Protein AF-A0A940EW79-F1 (afdb_monomer_lite)

Structure (mmCIF, N/CA/C/O backbone):
data_AF-A0A940EW79-F1
#
_entry.id   AF-A0A940EW79-F1
#
loop_
_atom_site.group_PDB
_atom_site.id
_atom_site.type_symbol
_atom_site.label_atom_id
_atom_site.label_alt_id
_atom_site.label_comp_id
_atom_site.label_asym_id
_atom_site.label_entity_id
_atom_site.label_seq_id
_atom_site.pdbx_PDB_ins_code
_atom_site.Cartn_x
_atom_site.Cartn_y
_atom_site.Cartn_z
_atom_site.occupancy
_atom_site.B_iso_or_equiv
_atom_site.auth_seq_id
_atom_site.auth_comp_id
_atom_site.auth_asym_id
_atom_site.auth_atom_id
_atom_site.pdbx_PDB_model_num
ATOM 1 N N . MET A 1 1 ? 5.624 8.093 8.572 1.00 60.56 1 MET A N 1
ATOM 2 C CA . MET A 1 1 ? 5.353 6.739 9.107 1.00 60.56 1 MET A CA 1
ATOM 3 C C . MET A 1 1 ? 5.361 5.702 7.990 1.00 60.56 1 MET A C 1
ATOM 5 O O . MET A 1 1 ? 6.237 4.857 8.016 1.00 60.56 1 MET A O 1
ATOM 9 N N . LEU A 1 2 ? 4.558 5.853 6.926 1.00 71.44 2 LEU A N 1
ATOM 10 C CA . LEU A 1 2 ? 4.513 4.891 5.804 1.00 71.44 2 LEU A CA 1
ATOM 11 C C . LEU A 1 2 ? 5.831 4.622 5.057 1.00 71.44 2 LEU A C 1
ATOM 13 O O . LEU A 1 2 ? 5.935 3.602 4.383 1.00 71.44 2 LEU A O 1
ATOM 17 N N . THR A 1 3 ? 6.839 5.489 5.177 1.00 74.31 3 THR A N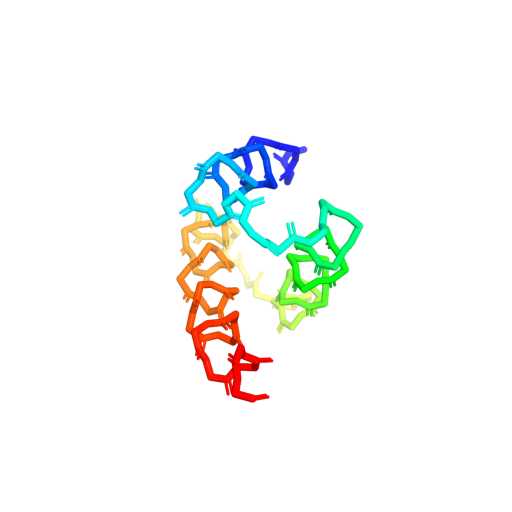 1
ATOM 18 C CA . THR A 1 3 ? 8.140 5.335 4.508 1.00 74.31 3 THR A CA 1
ATOM 19 C C . THR A 1 3 ? 8.770 3.964 4.774 1.00 74.31 3 THR A C 1
ATOM 21 O O . THR A 1 3 ? 9.170 3.289 3.836 1.00 74.31 3 THR A O 1
ATOM 24 N N . HIS A 1 4 ? 8.731 3.473 6.020 1.00 82.31 4 HIS A N 1
ATOM 25 C CA . HIS A 1 4 ? 9.306 2.165 6.365 1.00 82.31 4 HIS A CA 1
ATOM 26 C C . HIS A 1 4 ? 8.544 0.988 5.728 1.00 82.31 4 HIS A C 1
ATOM 28 O O . HIS A 1 4 ? 9.119 -0.078 5.503 1.00 82.31 4 HIS A O 1
ATOM 34 N N . VAL A 1 5 ? 7.242 1.152 5.467 1.00 85.88 5 VAL A N 1
ATOM 35 C CA . VAL A 1 5 ? 6.410 0.150 4.783 1.00 85.88 5 VAL A CA 1
ATOM 36 C C . VAL A 1 5 ? 6.746 0.122 3.294 1.00 85.88 5 VAL A C 1
ATOM 38 O O . VAL A 1 5 ? 6.973 -0.955 2.743 1.00 85.88 5 VAL A O 1
ATOM 41 N N . SER A 1 6 ? 6.856 1.295 2.666 1.00 87.38 6 SER A N 1
ATOM 42 C CA . SER A 1 6 ? 7.264 1.428 1.265 1.00 87.38 6 SER A CA 1
ATOM 43 C C . SER A 1 6 ? 8.667 0.877 1.015 1.00 87.38 6 SER A C 1
ATOM 45 O O . SER A 1 6 ? 8.857 0.139 0.049 1.00 87.38 6 SER A O 1
ATOM 47 N N . ASP A 1 7 ? 9.632 1.152 1.897 1.00 87.94 7 ASP A N 1
ATOM 48 C CA . ASP A 1 7 ? 11.009 0.655 1.765 1.00 87.94 7 ASP A CA 1
ATOM 49 C C . ASP A 1 7 ? 11.060 -0.878 1.830 1.00 87.94 7 ASP A C 1
ATOM 51 O O . ASP A 1 7 ? 11.694 -1.540 1.003 1.00 87.94 7 ASP A O 1
ATOM 55 N N . ARG A 1 8 ? 10.327 -1.468 2.782 1.00 89.06 8 ARG A N 1
ATOM 56 C CA . ARG A 1 8 ? 10.273 -2.922 2.963 1.00 89.06 8 ARG A CA 1
ATOM 57 C C . ARG A 1 8 ? 9.585 -3.618 1.788 1.00 89.06 8 ARG A C 1
ATOM 59 O O . ARG A 1 8 ? 10.063 -4.656 1.335 1.00 89.06 8 ARG A O 1
ATOM 66 N N . LEU A 1 9 ? 8.504 -3.041 1.262 1.00 90.19 9 LEU A N 1
ATOM 67 C CA . LEU A 1 9 ? 7.814 -3.573 0.084 1.00 90.19 9 LEU A CA 1
ATOM 68 C C . LEU A 1 9 ? 8.637 -3.409 -1.195 1.00 90.19 9 LEU A C 1
ATOM 70 O O . LEU A 1 9 ? 8.670 -4.332 -1.999 1.00 90.19 9 LEU A O 1
ATOM 74 N N . THR A 1 10 ? 9.348 -2.295 -1.362 1.00 91.69 10 THR A N 1
ATOM 75 C CA . THR A 1 10 ? 10.236 -2.083 -2.516 1.00 91.69 10 THR A CA 1
AT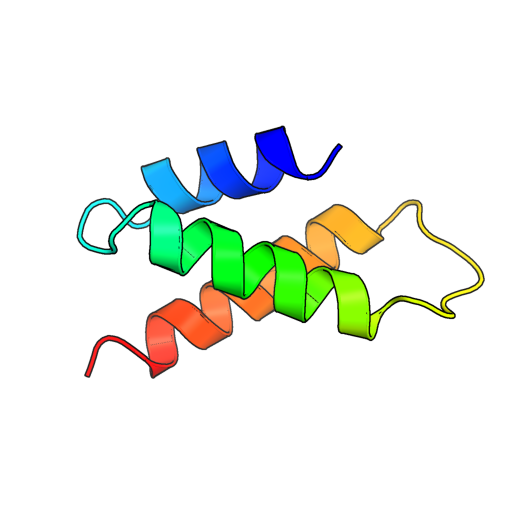OM 76 C C . THR A 1 10 ? 11.380 -3.099 -2.519 1.00 91.69 10 THR A C 1
ATOM 78 O O . THR A 1 10 ? 11.701 -3.662 -3.558 1.00 91.69 10 THR A O 1
ATOM 81 N N . SER A 1 11 ? 11.943 -3.411 -1.346 1.00 91.62 11 SER A N 1
ATOM 82 C CA . SER A 1 11 ? 12.946 -4.475 -1.197 1.00 91.62 11 SER A CA 1
ATOM 83 C C . SER A 1 11 ? 12.374 -5.876 -1.474 1.00 91.62 11 SER A C 1
ATOM 85 O O . SER A 1 11 ? 13.031 -6.716 -2.086 1.00 91.62 11 SER A O 1
ATOM 87 N N . ARG A 1 12 ? 11.125 -6.134 -1.061 1.00 92.19 12 ARG A N 1
ATOM 88 C CA . ARG A 1 12 ? 10.436 -7.421 -1.266 1.00 92.19 12 ARG A CA 1
ATOM 89 C C . ARG A 1 12 ? 9.980 -7.652 -2.711 1.00 92.19 12 ARG A C 1
ATOM 91 O O . ARG A 1 12 ? 9.890 -8.803 -3.130 1.00 92.19 12 ARG A O 1
ATOM 98 N N . PHE A 1 13 ? 9.675 -6.587 -3.447 1.00 91.56 13 PHE A N 1
ATOM 99 C CA . PHE A 1 13 ? 9.184 -6.622 -4.825 1.00 91.56 13 PHE A CA 1
ATOM 100 C C . PHE A 1 13 ? 10.110 -5.812 -5.751 1.00 91.56 13 PHE A C 1
ATOM 102 O O . PHE A 1 13 ? 9.692 -4.774 -6.265 1.00 91.56 13 PHE A O 1
ATOM 109 N N . PRO A 1 14 ? 11.357 -6.267 -5.983 1.00 91.38 14 PRO A N 1
ATOM 110 C CA . PRO A 1 14 ? 12.351 -5.501 -6.742 1.00 91.38 14 PRO A CA 1
ATOM 111 C C . PRO A 1 14 ? 11.968 -5.287 -8.215 1.00 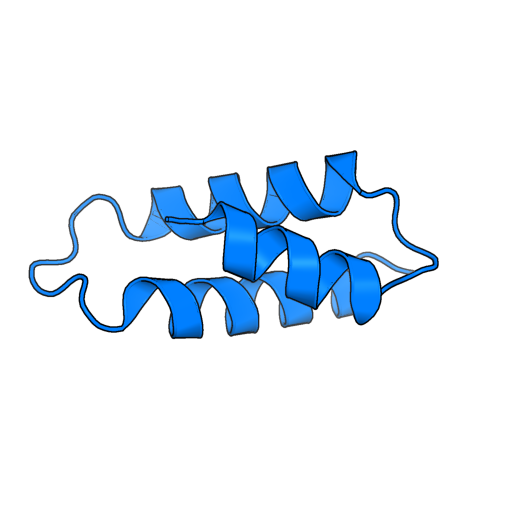91.38 14 PRO A C 1
ATOM 113 O O . PRO A 1 14 ? 12.413 -4.321 -8.828 1.00 91.38 14 PRO A O 1
ATOM 116 N N . ASP A 1 15 ? 11.116 -6.151 -8.772 1.00 92.50 15 ASP A N 1
ATOM 117 C CA . ASP A 1 15 ? 10.644 -6.065 -10.160 1.00 92.50 15 ASP A CA 1
ATOM 118 C C . ASP A 1 15 ? 9.489 -5.061 -10.346 1.00 92.50 15 ASP A C 1
ATOM 120 O O . ASP A 1 15 ? 9.082 -4.763 -11.471 1.00 92.50 15 ASP A O 1
ATOM 124 N N . VAL A 1 16 ? 8.938 -4.526 -9.250 1.00 93.00 16 VAL A N 1
ATOM 125 C CA . VAL A 1 16 ? 7.873 -3.521 -9.284 1.00 93.00 16 VAL A CA 1
ATOM 126 C C . VAL A 1 16 ? 8.492 -2.127 -9.135 1.00 93.00 16 VAL A C 1
ATOM 128 O O . VAL A 1 16 ? 9.242 -1.889 -8.189 1.00 93.00 16 VAL A O 1
ATOM 131 N N . PRO A 1 17 ? 8.141 -1.149 -9.993 1.00 93.38 17 PRO A N 1
ATOM 132 C CA . PRO A 1 17 ? 8.613 0.222 -9.831 1.00 93.38 17 PRO A CA 1
ATOM 133 C C . PRO A 1 17 ? 8.269 0.793 -8.447 1.00 93.38 17 PRO A C 1
ATOM 135 O O . PRO A 1 17 ? 7.108 0.763 -8.034 1.00 93.38 17 PRO A O 1
ATOM 138 N N . ALA A 1 18 ? 9.250 1.389 -7.763 1.00 88.75 18 ALA A N 1
ATOM 139 C CA . ALA A 1 18 ? 9.083 1.946 -6.413 1.00 88.75 18 ALA A CA 1
ATOM 140 C C . ALA A 1 18 ? 7.940 2.978 -6.311 1.00 88.75 18 ALA A C 1
ATOM 142 O O . ALA A 1 18 ? 7.242 3.052 -5.297 1.00 88.75 18 ALA A O 1
ATOM 143 N N . GLN A 1 19 ? 7.695 3.733 -7.388 1.00 90.81 19 GLN A N 1
ATOM 144 C CA . GLN A 1 19 ? 6.557 4.651 -7.470 1.00 90.81 19 GLN A CA 1
ATOM 145 C C . GLN A 1 19 ? 5.220 3.903 -7.363 1.00 90.81 19 GLN A C 1
ATOM 147 O O . GLN A 1 19 ? 4.358 4.295 -6.586 1.00 90.81 19 GLN A O 1
ATOM 152 N N . ARG A 1 20 ? 5.077 2.768 -8.060 1.00 92.19 20 ARG A N 1
ATOM 153 C CA . ARG A 1 20 ? 3.868 1.935 -8.013 1.00 92.19 20 ARG A CA 1
ATOM 154 C C . ARG A 1 20 ? 3.669 1.313 -6.631 1.00 92.19 20 ARG A C 1
ATOM 156 O O . ARG A 1 20 ? 2.539 1.251 -6.157 1.00 92.19 20 ARG A O 1
ATOM 163 N N . VAL A 1 21 ? 4.748 0.886 -5.971 1.00 90.88 21 VAL A N 1
ATOM 164 C CA . VAL A 1 21 ? 4.694 0.414 -4.576 1.00 90.88 21 VAL A CA 1
ATOM 165 C C . VAL A 1 21 ? 4.179 1.525 -3.659 1.00 90.88 21 VAL A C 1
ATOM 167 O O . VAL A 1 21 ? 3.263 1.298 -2.873 1.00 90.88 21 VAL A O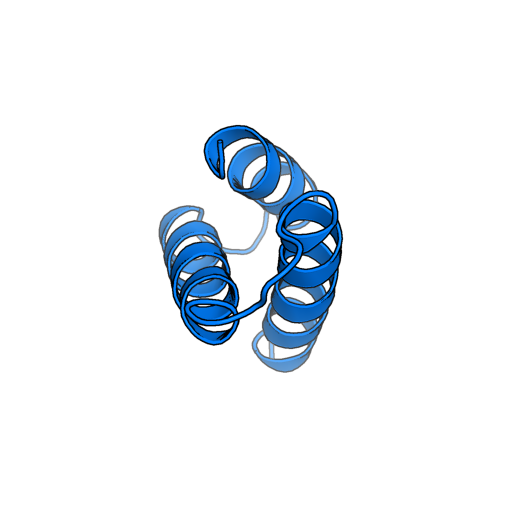 1
ATOM 170 N N . THR A 1 22 ? 4.717 2.736 -3.804 1.00 90.25 22 THR A N 1
ATOM 171 C CA . THR A 1 22 ? 4.315 3.904 -3.008 1.00 90.25 22 THR A CA 1
ATOM 172 C C . THR A 1 22 ? 2.845 4.257 -3.221 1.00 90.25 22 THR A C 1
ATOM 174 O O . THR A 1 22 ? 2.115 4.423 -2.245 1.00 90.25 22 THR A O 1
ATOM 177 N N . ASP A 1 23 ? 2.383 4.297 -4.472 1.00 91.50 23 ASP A N 1
ATOM 178 C CA . ASP A 1 23 ? 0.992 4.613 -4.807 1.00 91.50 23 ASP A CA 1
ATOM 179 C C . ASP A 1 23 ? 0.017 3.585 -4.207 1.00 91.50 23 ASP A C 1
ATOM 181 O O . ASP A 1 23 ? -1.024 3.952 -3.653 1.00 91.50 23 ASP A O 1
ATOM 185 N N . VAL A 1 24 ? 0.369 2.293 -4.250 1.00 92.12 24 VAL A N 1
ATOM 186 C CA . VAL A 1 24 ? -0.430 1.220 -3.637 1.00 92.12 24 VAL A CA 1
ATOM 187 C C . VAL A 1 24 ? -0.461 1.358 -2.113 1.00 92.12 24 VAL A C 1
ATOM 189 O O . VAL A 1 24 ? -1.539 1.288 -1.527 1.00 92.12 24 VAL A O 1
ATOM 192 N N . VAL A 1 25 ? 0.682 1.609 -1.467 1.00 88.56 25 VAL A N 1
ATOM 193 C CA . VAL A 1 25 ? 0.765 1.800 -0.006 1.00 88.56 25 VAL A CA 1
ATOM 194 C C . VAL A 1 25 ? -0.079 2.990 0.446 1.00 88.56 25 VAL A C 1
ATOM 196 O O . VAL A 1 25 ? -0.842 2.873 1.404 1.00 88.56 25 VAL A O 1
ATOM 199 N N . VAL A 1 26 ? 0.007 4.122 -0.255 1.00 88.94 26 VAL A N 1
ATOM 200 C CA . VAL A 1 26 ? -0.769 5.331 0.053 1.00 88.94 26 VAL A CA 1
ATOM 201 C C . VAL A 1 26 ? -2.266 5.087 -0.157 1.00 88.94 26 VAL A C 1
ATOM 203 O O . VAL A 1 26 ? -3.066 5.383 0.730 1.00 88.94 26 VAL A O 1
ATOM 206 N N . SER A 1 27 ? -2.660 4.479 -1.279 1.00 88.38 27 SER A N 1
ATOM 207 C CA . SER A 1 27 ? -4.062 4.138 -1.559 1.00 88.38 27 SER A CA 1
ATOM 208 C C . SER A 1 27 ? -4.652 3.171 -0.528 1.00 88.38 27 SER A C 1
ATOM 210 O O . SER A 1 27 ? -5.803 3.321 -0.109 1.00 88.38 27 SER A O 1
ATOM 212 N N . THR A 1 28 ? -3.874 2.179 -0.093 1.00 86.69 28 THR A N 1
ATOM 213 C CA . THR A 1 28 ? -4.286 1.244 0.953 1.00 86.69 28 THR A CA 1
ATOM 214 C C . THR A 1 28 ? -4.348 1.927 2.317 1.00 86.69 28 THR A C 1
ATOM 216 O O . THR A 1 28 ? -5.304 1.699 3.051 1.00 86.69 28 THR A O 1
ATOM 219 N N . TYR A 1 29 ? -3.419 2.827 2.649 1.00 84.69 29 TYR A N 1
ATOM 220 C CA . TYR A 1 29 ? -3.485 3.605 3.890 1.00 84.69 29 TYR A CA 1
ATOM 221 C C . TYR A 1 29 ? -4.745 4.473 3.972 1.00 84.69 29 TYR A C 1
ATOM 223 O O . TYR A 1 29 ? -5.426 4.467 4.997 1.00 84.69 29 TYR A O 1
ATOM 231 N N . HIS A 1 30 ? -5.111 5.146 2.879 1.00 85.38 30 HIS A N 1
ATOM 232 C CA . HIS A 1 30 ? -6.318 5.974 2.825 1.00 85.38 30 HIS A CA 1
ATOM 233 C C . HIS A 1 30 ? -7.621 5.183 3.009 1.00 85.38 30 HIS A C 1
ATOM 235 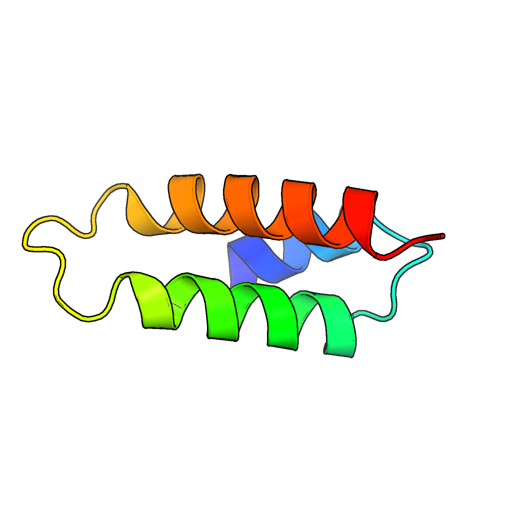O O . HIS A 1 30 ? -8.611 5.741 3.473 1.00 85.38 30 HIS A O 1
ATOM 241 N N . GLN A 1 31 ? -7.646 3.874 2.737 1.00 82.31 31 GLN A N 1
ATOM 242 C CA . GLN A 1 31 ? -8.821 3.040 3.042 1.00 82.31 31 GLN A CA 1
ATOM 243 C C . GLN A 1 31 ? -9.069 2.885 4.548 1.00 82.31 31 GLN A C 1
ATOM 245 O O . GLN A 1 31 ? -10.174 2.535 4.958 1.00 82.31 31 GLN A O 1
ATOM 250 N N . PHE A 1 32 ? -8.063 3.175 5.375 1.00 77.94 32 PHE A N 1
ATOM 251 C CA . PHE A 1 32 ? -8.168 3.173 6.829 1.00 77.94 32 PHE A CA 1
ATOM 252 C C . PHE A 1 32 ? -8.370 4.578 7.420 1.00 77.94 32 PHE A C 1
ATOM 254 O O . PHE A 1 32 ? -8.382 4.720 8.648 1.00 77.94 32 PHE A O 1
ATOM 261 N N . ASP A 1 33 ? -8.568 5.617 6.594 1.00 75.56 33 ASP A N 1
ATOM 262 C CA . ASP A 1 33 ? -8.897 6.969 7.060 1.00 75.56 33 ASP A CA 1
ATOM 263 C C . ASP A 1 33 ? -10.308 7.006 7.664 1.00 75.56 33 ASP A C 1
ATOM 265 O O . ASP A 1 33 ? -11.308 7.299 7.019 1.00 75.56 33 ASP A O 1
ATOM 269 N N . GLY A 1 34 ? -10.383 6.650 8.944 1.00 69.62 34 GLY A N 1
ATOM 270 C CA . GLY A 1 34 ? -11.627 6.499 9.700 1.00 69.62 34 GLY A CA 1
ATOM 271 C C . GLY A 1 34 ? -11.543 5.429 10.790 1.00 69.62 34 GLY A C 1
ATOM 272 O O . GLY A 1 34 ? -12.384 5.394 11.689 1.00 69.62 34 GLY A O 1
ATOM 273 N N . ALA A 1 35 ? -10.508 4.583 10.766 1.00 71.38 35 ALA A N 1
ATOM 274 C CA . ALA A 1 35 ? -10.282 3.585 11.801 1.00 71.38 35 ALA A CA 1
ATOM 275 C C . ALA A 1 35 ? -9.904 4.246 13.142 1.00 71.38 35 ALA A C 1
ATOM 277 O O . ALA A 1 35 ? -8.975 5.052 13.225 1.00 71.38 35 ALA A O 1
ATOM 278 N N . ARG A 1 36 ? -10.630 3.876 14.209 1.00 64.38 36 ARG A N 1
ATOM 279 C CA . ARG A 1 36 ? -10.461 4.400 15.580 1.00 64.38 36 ARG A CA 1
ATOM 280 C C . ARG A 1 36 ? -9.134 3.987 16.235 1.00 64.38 36 ARG A C 1
ATOM 282 O O . ARG A 1 36 ? -8.691 4.661 17.155 1.00 64.38 36 ARG A O 1
ATOM 289 N N . ILE A 1 37 ? -8.506 2.908 15.770 1.00 63.72 37 ILE A N 1
ATOM 290 C CA . ILE A 1 37 ? -7.220 2.407 16.273 1.00 63.72 37 ILE A CA 1
ATOM 291 C C . ILE A 1 37 ? -6.271 2.317 15.082 1.00 63.72 37 ILE A C 1
ATOM 293 O O . ILE A 1 37 ? -6.525 1.548 14.154 1.00 63.72 37 ILE A O 1
ATOM 297 N N . ARG A 1 38 ? -5.203 3.125 15.096 1.00 63.62 38 ARG A N 1
ATOM 298 C CA . ARG A 1 38 ? -4.216 3.185 14.006 1.00 63.62 38 ARG A CA 1
ATOM 299 C C . ARG A 1 38 ? -2.925 2.408 14.279 1.00 63.62 38 ARG A C 1
ATOM 301 O O . ARG A 1 38 ? -2.122 2.265 13.364 1.00 63.62 38 ARG A O 1
ATOM 308 N N . ASP A 1 39 ? -2.767 1.832 15.469 1.00 68.62 39 ASP A N 1
ATOM 309 C CA . ASP A 1 39 ? -1.531 1.151 15.894 1.00 68.62 39 ASP A CA 1
ATOM 310 C C . ASP A 1 39 ? -1.148 -0.046 15.007 1.00 68.62 39 ASP A C 1
ATOM 312 O O . ASP A 1 39 ? 0.020 -0.405 14.912 1.00 68.62 39 ASP A O 1
ATOM 316 N N . PHE A 1 40 ? -2.121 -0.637 14.306 1.00 72.88 40 PHE A N 1
ATOM 317 C CA . PHE A 1 40 ? -1.906 -1.774 13.404 1.00 72.88 40 PHE A CA 1
ATOM 318 C C . PHE A 1 40 ? -2.104 -1.431 11.924 1.00 72.88 40 PHE A C 1
ATOM 320 O O . PHE A 1 40 ? -2.043 -2.323 11.077 1.00 72.88 40 PHE A O 1
ATOM 327 N N . VAL A 1 41 ? -2.337 -0.156 11.590 1.00 78.69 41 VAL A N 1
ATOM 328 C CA . VAL A 1 41 ? -2.613 0.257 10.205 1.00 78.69 41 VAL A CA 1
ATOM 329 C C . VAL A 1 41 ? -1.423 -0.047 9.301 1.00 78.69 41 VAL A C 1
ATOM 331 O O . VAL A 1 41 ? -1.632 -0.520 8.194 1.00 78.69 41 VAL A O 1
ATOM 334 N N . GLU A 1 42 ? -0.182 0.104 9.766 1.00 78.81 42 GLU A N 1
ATOM 335 C CA . GLU A 1 42 ? 1.000 -0.207 8.947 1.00 78.81 42 GLU A CA 1
ATOM 336 C C . GLU A 1 42 ? 1.075 -1.687 8.530 1.00 78.81 42 GLU A C 1
ATOM 338 O O . GLU A 1 42 ? 1.390 -1.981 7.378 1.00 78.81 42 GLU A O 1
ATOM 343 N N . ILE A 1 43 ? 0.731 -2.617 9.430 1.00 85.69 43 ILE A N 1
ATOM 344 C CA . ILE A 1 43 ? 0.739 -4.065 9.150 1.00 85.69 43 ILE A CA 1
ATOM 345 C C . ILE A 1 43 ? -0.390 -4.432 8.179 1.00 85.69 43 ILE A C 1
ATOM 347 O O . ILE A 1 43 ? -0.194 -5.225 7.257 1.00 85.69 43 ILE A O 1
ATOM 351 N N . LEU A 1 44 ? -1.578 -3.850 8.372 1.00 85.06 44 LEU A N 1
ATOM 352 C CA . LEU A 1 44 ? -2.716 -4.065 7.476 1.00 85.06 44 LEU A CA 1
ATOM 353 C C . LEU A 1 44 ? -2.434 -3.510 6.078 1.00 85.06 44 LEU A C 1
ATOM 355 O O . LEU A 1 44 ? -2.726 -4.175 5.084 1.00 85.06 44 LEU A O 1
ATOM 359 N N . VAL A 1 45 ? -1.815 -2.329 6.011 1.00 85.06 45 VAL A N 1
ATOM 360 C CA . VAL A 1 45 ? -1.423 -1.685 4.758 1.00 85.06 45 VAL A CA 1
ATOM 361 C C . VAL A 1 45 ? -0.381 -2.507 4.024 1.00 85.06 45 VAL A C 1
ATOM 363 O O . VAL A 1 45 ? -0.542 -2.745 2.832 1.00 85.06 45 VAL A O 1
ATOM 366 N N . GLU A 1 46 ? 0.649 -2.995 4.717 1.00 87.00 46 GLU A N 1
ATOM 367 C CA . GLU A 1 46 ? 1.647 -3.864 4.096 1.00 87.00 46 GLU A CA 1
ATOM 368 C C . GLU A 1 46 ? 1.011 -5.118 3.491 1.00 87.00 46 GLU A C 1
ATOM 370 O O . GLU A 1 46 ? 1.328 -5.484 2.358 1.00 87.00 46 GLU A O 1
ATOM 375 N N . ARG A 1 47 ? 0.118 -5.780 4.233 1.00 89.88 47 ARG A N 1
ATOM 376 C CA . ARG A 1 47 ? -0.496 -7.031 3.788 1.00 89.88 47 ARG A CA 1
ATOM 3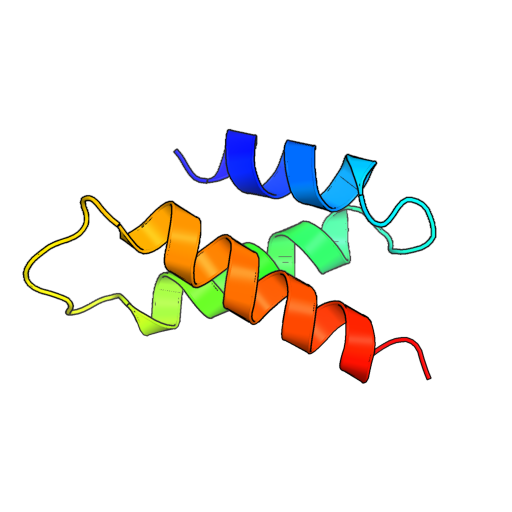77 C C . ARG A 1 47 ? -1.397 -6.829 2.571 1.00 89.88 47 ARG A C 1
ATOM 379 O O . ARG A 1 47 ? -1.252 -7.563 1.598 1.00 89.88 47 ARG A O 1
ATOM 386 N N . ASP A 1 48 ? -2.283 -5.835 2.596 1.00 87.38 48 ASP A N 1
ATOM 387 C CA . ASP A 1 48 ? -3.167 -5.560 1.455 1.00 87.38 48 ASP A CA 1
ATOM 388 C C . ASP A 1 48 ? -2.386 -5.027 0.240 1.00 87.38 48 ASP A C 1
ATOM 390 O O . ASP A 1 48 ? -2.661 -5.428 -0.892 1.00 87.38 48 ASP A O 1
ATOM 394 N N . ALA A 1 49 ? -1.353 -4.205 0.455 1.00 87.62 49 ALA A N 1
ATOM 395 C CA . ALA A 1 49 ? -0.470 -3.762 -0.620 1.00 87.62 49 ALA A CA 1
ATOM 396 C C . ALA A 1 49 ? 0.269 -4.941 -1.270 1.00 87.62 49 ALA A C 1
ATOM 398 O O . ALA A 1 49 ? 0.275 -5.053 -2.495 1.00 87.62 49 ALA A O 1
ATOM 399 N N . ALA A 1 50 ? 0.837 -5.851 -0.474 1.00 87.88 50 ALA A N 1
ATOM 400 C CA . ALA A 1 50 ? 1.495 -7.053 -0.981 1.00 87.88 50 ALA A CA 1
ATOM 401 C C . ALA A 1 50 ? 0.531 -7.922 -1.804 1.00 87.88 50 ALA A C 1
ATOM 403 O O . ALA A 1 50 ? 0.871 -8.340 -2.909 1.00 87.88 50 ALA A O 1
ATOM 404 N N . ASP A 1 51 ? -0.690 -8.132 -1.314 1.00 91.00 51 ASP A N 1
ATOM 405 C CA . ASP A 1 51 ? -1.720 -8.891 -2.023 1.00 91.00 51 ASP A CA 1
ATOM 406 C C . ASP A 1 51 ? -2.109 -8.235 -3.363 1.00 91.00 51 ASP A C 1
ATOM 408 O O . ASP A 1 51 ? -2.291 -8.923 -4.372 1.00 91.00 51 ASP A O 1
ATOM 412 N N . ARG A 1 52 ? -2.227 -6.901 -3.405 1.00 88.25 52 ARG A N 1
ATOM 413 C CA . ARG A 1 52 ? -2.499 -6.149 -4.645 1.00 88.25 52 ARG A CA 1
ATOM 414 C C . ARG A 1 52 ? -1.348 -6.220 -5.634 1.00 88.25 52 ARG A C 1
ATOM 416 O O . ARG A 1 52 ? -1.601 -6.363 -6.827 1.00 88.25 52 ARG A O 1
ATOM 423 N N . LEU A 1 53 ? -0.111 -6.129 -5.152 1.00 88.81 53 LEU A N 1
ATOM 424 C CA . LEU A 1 53 ? 1.077 -6.253 -5.989 1.00 88.81 53 LEU A CA 1
ATOM 425 C C . LEU A 1 53 ? 1.159 -7.649 -6.608 1.00 88.81 53 LEU A C 1
ATOM 427 O O . LEU A 1 53 ? 1.297 -7.751 -7.818 1.00 88.81 53 LEU A O 1
ATOM 431 N N . VAL A 1 54 ? 0.949 -8.712 -5.827 1.00 87.88 54 VAL A N 1
ATOM 432 C CA . VAL A 1 54 ? 0.926 -10.095 -6.340 1.00 87.88 54 VAL A CA 1
ATOM 433 C C . VAL A 1 54 ? -0.144 -10.285 -7.419 1.00 87.88 54 VAL A C 1
ATOM 435 O O . VAL A 1 54 ? 0.124 -10.899 -8.447 1.00 87.88 54 VAL A O 1
ATOM 438 N N . ARG A 1 55 ? -1.351 -9.739 -7.220 1.00 84.00 55 ARG A N 1
ATOM 439 C CA . ARG A 1 55 ? -2.445 -9.839 -8.203 1.00 84.00 55 ARG A CA 1
ATOM 440 C C . ARG A 1 55 ? -2.248 -8.966 -9.448 1.00 84.00 55 ARG A C 1
ATOM 442 O O . ARG A 1 55 ? -2.839 -9.262 -10.478 1.00 84.00 55 ARG A O 1
ATOM 449 N N . GLY A 1 56 ? -1.478 -7.883 -9.348 1.00 70.19 56 GLY A N 1
ATOM 450 C CA . GLY A 1 56 ? -1.274 -6.897 -10.413 1.00 70.19 56 GLY A CA 1
ATOM 451 C C . GLY A 1 56 ? -0.011 -7.089 -11.260 1.00 70.19 56 GLY A C 1
ATOM 452 O O . GLY A 1 56 ? 0.243 -6.238 -12.115 1.00 70.19 56 GLY A O 1
ATOM 453 N N . SER A 1 57 ? 0.770 -8.144 -11.003 1.00 57.91 57 SER A N 1
ATOM 454 C CA . SER A 1 57 ? 2.003 -8.515 -11.725 1.00 57.91 57 SER A CA 1
ATOM 455 C C . SER A 1 57 ? 1.780 -9.531 -12.861 1.00 57.91 57 SER A C 1
ATOM 457 O O . SER A 1 57 ? 2.735 -10.182 -13.282 1.00 57.91 57 SER A O 1
ATOM 459 N N . ALA A 1 58 ? 0.534 -9.698 -13.319 1.00 49.38 58 ALA A N 1
ATOM 460 C CA . ALA A 1 58 ? 0.173 -10.495 -14.496 1.00 49.38 58 ALA A CA 1
ATOM 461 C C . ALA A 1 58 ? 0.216 -9.662 -15.785 1.00 49.38 58 ALA A C 1
ATOM 463 O O . ALA A 1 58 ? -0.090 -8.448 -15.708 1.00 49.38 58 ALA A O 1
#

pLDDT: mean 82.86, std 10.29, range [49.38, 93.38]

Sequence (58 aa):
MLTHVSDRLTSRFPDVPAQRVTDVVVSTYHQFDGARIRDFVEILVERDAADRLVRGSA

Foldseek 3Di:
DCPVLLVVVCVVCVVDPSVLLVVQLVVQLVVCVPPPDCPCSSVSSSVVSVVVVVVVPD

Secondary structure (DSSP, 8-state):
-THHHHHHHHHH-TTS-HHHHHHHHHHHHHTTTT-S--TTHHHHHHHHHHHHHHHH--

Radius of gyration: 10.96 Å; chains: 1; bounding box: 25×18×31 Å